Protein AF-A0A927T2P7-F1 (afdb_monomer)

Foldseek 3Di:
DVVVVVVVVVVVVVVVVVVVVVVPPDPDPPDDPPPPPAQKEFPAQEEEEEAFDKDAIFMAGPVRHTDALPQKDKDKPCVCQWDADSRIIHGHDADKIKMWIDHPRGIYIHIYGYHYDPPDPVPPPPPVPPVVPDPVVVVVVVVVVVVVVVVVVPDDD

Mean predicted aligned error: 18.07 Å

Radius of gyration: 36.87 Å; Cα contacts (8 Å, |Δi|>4): 203; chains: 1; bounding box: 51×88×109 Å

Nearest PDB structures (foldseek):
  7quz-assembly2_DDD  TM=7.920E-01  e=1.083E-06  Paenibacillus illinoisensis
  8gyr-assembly2_B  TM=8.515E-01  e=7.618E-06  Leptospira interrogans
  8gyr-assembly1_A  TM=8.503E-01  e=2.427E-05  Leptospira interrogans
  8opr-assembly1_A  TM=7.902E-01  e=1.259E-04  Bacillus anthracis
  7z47-assembly1_G  TM=7.702E-01  e=1.815E-04  Escherichia phage vB_EcoP_SU10

Secondary structure (DSSP, 8-state):
-HHHHHHHHHHHHHHHHHHHHHTTS-------------SEEES-SEEEEETT-EEEPPEEETTS-B---TT-EEEES-TTTEEEETTEEEE-SSEEEEEEEEETTEEEEEEEEEEPPS-----TT--TT---S--HHHHHHHHHHHHHHHHHTTS--

Solvent-accessible surface area (backbone atoms only — not comparable to full-atom values): 9402 Å² total; per-residue (Å²): 112,76,69,59,55,53,53,54,51,52,52,52,52,53,50,53,52,51,54,61,57,58,76,73,72,72,96,68,91,83,77,78,89,71,89,61,85,52,67,48,39,57,73,56,66,64,46,80,44,36,33,76,38,71,48,73,67,56,39,18,35,74,86,66,48,78,53,81,57,75,84,47,51,64,47,44,82,31,62,68,25,27,39,57,56,85,53,35,37,34,23,62,30,63,43,73,23,45,39,37,41,35,43,98,90,45,74,35,69,29,43,35,38,20,40,68,52,97,76,73,79,88,56,96,72,77,70,87,83,57,90,82,60,75,56,63,66,60,53,52,53,53,51,49,54,52,50,51,58,56,53,59,73,72,56,82,130

Structure (mmCIF, N/CA/C/O backbone):
data_AF-A0A927T2P7-F1
#
_entry.id   AF-A0A927T2P7-F1
#
loop_
_atom_site.group_PDB
_atom_site.id
_atom_site.type_symbol
_atom_site.label_atom_id
_atom_site.label_alt_id
_atom_site.label_comp_id
_atom_site.label_asym_id
_atom_site.label_entity_id
_atom_site.label_seq_id
_atom_site.pdbx_PDB_ins_code
_atom_site.Cartn_x
_atom_site.Cartn_y
_atom_site.Cartn_z
_atom_site.occupancy
_atom_site.B_iso_or_equiv
_atom_site.auth_seq_id
_atom_site.auth_comp_id
_atom_site.auth_asym_id
_atom_site.auth_atom_id
_atom_site.pdbx_PDB_model_num
ATOM 1 N N . MET A 1 1 ? 19.548 -56.645 -31.580 1.00 52.88 1 MET A N 1
ATOM 2 C CA . MET A 1 1 ? 18.344 -56.026 -30.967 1.00 52.88 1 MET A CA 1
ATOM 3 C C . MET A 1 1 ? 18.393 -55.958 -29.436 1.00 52.88 1 MET A C 1
ATOM 5 O O . MET A 1 1 ? 18.141 -54.883 -28.916 1.00 52.88 1 MET A O 1
ATOM 9 N N . LYS A 1 2 ? 18.802 -57.011 -28.703 1.00 50.09 2 LYS A N 1
ATOM 10 C CA . LYS A 1 2 ? 18.852 -57.010 -27.217 1.00 50.09 2 LYS A CA 1
ATOM 11 C C . LYS A 1 2 ? 19.721 -55.895 -26.581 1.00 50.09 2 LYS A C 1
ATOM 13 O O . LYS A 1 2 ? 19.365 -55.384 -25.527 1.00 50.09 2 LYS A O 1
ATOM 18 N N . SER A 1 3 ? 20.814 -55.461 -27.223 1.00 46.94 3 SER A N 1
ATOM 19 C CA . SER A 1 3 ? 21.706 -54.408 -26.692 1.00 46.94 3 SER A CA 1
ATOM 20 C C . SER A 1 3 ? 21.176 -52.976 -26.851 1.00 46.94 3 SER A C 1
ATOM 22 O O . SER A 1 3 ? 21.503 -52.118 -26.036 1.00 46.94 3 SER A O 1
ATOM 24 N N . ILE A 1 4 ? 20.350 -52.712 -27.870 1.00 55.44 4 ILE A N 1
ATOM 25 C CA . ILE A 1 4 ? 19.730 -51.398 -28.106 1.00 55.44 4 ILE A CA 1
ATOM 26 C C . ILE A 1 4 ? 18.626 -51.147 -27.069 1.00 55.44 4 ILE A C 1
ATOM 28 O O . ILE A 1 4 ? 18.573 -50.074 -26.474 1.00 55.44 4 ILE A O 1
ATOM 32 N N . SER A 1 5 ? 17.815 -52.165 -26.765 1.00 60.59 5 SER A N 1
ATOM 33 C CA . SER A 1 5 ? 16.716 -52.052 -25.802 1.00 60.59 5 SER A CA 1
ATOM 34 C C . SER A 1 5 ? 17.215 -51.853 -24.365 1.00 60.59 5 SER A C 1
ATOM 36 O O . SER A 1 5 ? 16.634 -51.071 -23.624 1.00 60.59 5 SER A O 1
ATOM 38 N N . ILE A 1 6 ? 18.339 -52.474 -23.984 1.00 60.03 6 ILE A N 1
ATOM 39 C CA . ILE A 1 6 ? 18.964 -52.284 -22.659 1.00 60.03 6 ILE A CA 1
ATOM 40 C C . ILE A 1 6 ? 19.559 -50.874 -22.506 1.00 60.03 6 ILE A C 1
ATOM 42 O O . ILE A 1 6 ? 19.503 -50.302 -21.419 1.00 60.03 6 ILE A O 1
ATOM 46 N N . LYS A 1 7 ? 20.108 -50.290 -23.583 1.00 62.00 7 LYS A N 1
ATOM 47 C CA . LYS A 1 7 ? 20.633 -48.912 -23.575 1.00 62.00 7 LYS A CA 1
ATOM 48 C C . LYS A 1 7 ? 19.512 -47.879 -23.439 1.00 62.00 7 LYS A C 1
ATOM 50 O O . LYS A 1 7 ? 19.638 -46.963 -22.633 1.00 62.00 7 LYS A O 1
ATOM 55 N N . ILE A 1 8 ? 18.406 -48.067 -24.160 1.00 58.34 8 ILE A N 1
ATOM 56 C CA . ILE A 1 8 ? 17.228 -47.191 -24.079 1.00 58.34 8 ILE A CA 1
ATOM 57 C C . ILE A 1 8 ? 16.553 -47.316 -22.704 1.00 58.34 8 ILE A C 1
ATOM 59 O O . ILE A 1 8 ? 16.205 -46.304 -22.103 1.00 58.34 8 ILE A O 1
ATOM 63 N N . LEU A 1 9 ? 16.467 -48.530 -22.144 1.00 54.44 9 LEU A N 1
ATOM 64 C CA . LEU A 1 9 ? 15.902 -48.761 -20.811 1.00 54.44 9 LEU A CA 1
ATOM 65 C C . LEU A 1 9 ? 16.764 -48.151 -19.688 1.00 54.44 9 LEU A C 1
ATOM 67 O O . LEU A 1 9 ? 16.219 -47.576 -18.751 1.00 54.44 9 LEU A O 1
ATOM 71 N N . LYS A 1 10 ? 18.102 -48.196 -19.800 1.00 63.72 10 LYS A N 1
ATOM 72 C CA . LYS A 1 10 ? 19.017 -47.507 -18.866 1.00 63.72 10 LYS A CA 1
ATOM 73 C C . LYS A 1 10 ? 18.904 -45.982 -18.947 1.00 63.72 10 LYS A C 1
ATOM 75 O O . LYS A 1 10 ? 18.977 -45.328 -17.915 1.00 63.72 10 LYS A O 1
ATOM 80 N N . ILE A 1 11 ? 18.701 -45.424 -20.140 1.00 62.59 11 ILE A N 1
ATOM 81 C CA . ILE A 1 11 ? 18.508 -43.978 -20.335 1.00 62.59 11 ILE A CA 1
ATOM 82 C C . ILE A 1 11 ? 17.153 -43.517 -19.781 1.00 62.59 11 ILE A C 1
ATOM 84 O O . ILE A 1 11 ? 17.100 -42.498 -19.097 1.00 62.59 11 ILE A O 1
ATOM 88 N N . MET A 1 12 ? 16.077 -44.288 -19.983 1.00 67.75 12 MET A N 1
ATOM 89 C CA . MET A 1 12 ? 14.778 -43.984 -19.370 1.00 67.75 12 MET A CA 1
ATOM 90 C C . MET A 1 12 ? 14.810 -44.113 -17.842 1.00 67.75 12 MET A C 1
ATOM 92 O O . MET A 1 12 ? 14.226 -43.281 -17.157 1.00 67.75 12 MET A O 1
ATOM 96 N N . LEU A 1 13 ? 15.544 -45.088 -17.294 1.00 61.62 13 LEU A N 1
ATOM 97 C CA . LEU A 1 13 ? 15.707 -45.238 -15.844 1.00 61.62 13 LEU A CA 1
ATOM 98 C C . LEU A 1 13 ? 16.509 -44.076 -15.225 1.00 61.62 13 LEU A C 1
ATOM 100 O O . LEU A 1 13 ? 16.149 -43.594 -14.154 1.00 61.62 13 LEU A O 1
ATOM 104 N N . LEU A 1 14 ? 17.548 -43.580 -15.911 1.00 62.97 14 LEU A N 1
ATOM 105 C CA . LEU A 1 14 ? 18.334 -42.420 -15.465 1.00 62.97 14 LEU A CA 1
ATOM 106 C C . LEU A 1 14 ? 17.546 -41.099 -15.545 1.00 62.97 14 LEU A C 1
ATOM 108 O O . LEU A 1 14 ? 17.701 -40.253 -14.667 1.00 62.97 14 LEU A O 1
ATOM 112 N N . LEU A 1 15 ? 16.661 -40.939 -16.536 1.00 66.94 15 LEU A N 1
ATOM 113 C CA . LEU A 1 15 ? 15.772 -39.774 -16.639 1.00 66.94 15 LEU A CA 1
ATOM 114 C C . LEU A 1 15 ? 14.685 -39.768 -15.552 1.00 66.94 15 LEU A C 1
ATOM 116 O O . LEU A 1 15 ? 14.431 -38.725 -14.957 1.00 66.94 15 LEU A O 1
ATOM 120 N N . VAL A 1 16 ? 14.087 -40.924 -15.236 1.00 62.25 16 VAL A N 1
ATOM 121 C CA . VAL A 1 16 ? 13.054 -41.037 -14.187 1.00 62.25 16 VAL A CA 1
ATOM 122 C C . VAL A 1 16 ? 13.640 -40.798 -12.788 1.00 62.25 16 VAL A C 1
ATOM 124 O O . VAL A 1 16 ? 13.040 -40.082 -11.991 1.00 62.25 16 VAL A O 1
ATOM 127 N N . ILE A 1 17 ? 14.845 -41.307 -12.503 1.00 61.69 17 ILE A N 1
ATOM 128 C CA . ILE A 1 17 ? 15.549 -41.054 -11.230 1.00 61.69 17 ILE A CA 1
ATOM 129 C C . ILE A 1 17 ? 15.948 -39.573 -11.093 1.00 61.69 17 ILE A C 1
ATOM 131 O O . ILE A 1 17 ? 15.838 -39.015 -10.003 1.00 61.69 17 ILE A O 1
ATOM 135 N N . GLY A 1 18 ? 16.343 -38.913 -12.189 1.00 61.03 18 GLY A N 1
ATOM 136 C CA . GLY A 1 18 ? 16.646 -37.477 -12.197 1.00 61.03 18 GLY A CA 1
ATOM 137 C C . GLY A 1 18 ? 15.428 -36.593 -11.899 1.00 61.03 18 GLY A C 1
ATOM 138 O O . GLY A 1 18 ? 15.537 -35.642 -11.130 1.00 61.03 18 GLY A O 1
ATOM 139 N N . ILE A 1 19 ? 14.253 -36.942 -12.432 1.00 61.47 19 ILE A N 1
ATOM 140 C CA . ILE A 1 19 ? 12.995 -36.222 -12.165 1.00 61.47 19 ILE A CA 1
ATOM 141 C C . ILE A 1 19 ? 12.535 -36.445 -10.713 1.00 61.47 19 ILE A C 1
ATOM 143 O O . ILE A 1 19 ? 12.137 -35.493 -10.045 1.00 61.47 19 ILE A O 1
ATOM 147 N N . CYS A 1 20 ? 12.668 -37.666 -10.177 1.00 50.41 20 CYS A N 1
ATOM 148 C CA . CYS A 1 20 ? 12.329 -37.967 -8.779 1.00 50.41 20 CYS A CA 1
ATOM 149 C C . CYS A 1 20 ? 13.251 -37.278 -7.756 1.00 50.41 20 CYS A C 1
ATOM 151 O O . CYS A 1 20 ? 12.802 -36.978 -6.651 1.00 50.41 20 CYS A O 1
ATOM 153 N N . LEU A 1 21 ? 14.512 -36.998 -8.107 1.00 55.06 21 LEU A N 1
ATOM 154 C CA . LEU A 1 21 ? 15.433 -36.240 -7.251 1.00 55.06 21 LEU A CA 1
ATOM 155 C C . LEU A 1 21 ? 15.234 -34.719 -7.355 1.00 55.06 21 LEU A C 1
ATOM 157 O O . LEU A 1 21 ? 15.504 -34.012 -6.388 1.00 55.06 21 LEU A O 1
ATOM 161 N N . PHE A 1 22 ? 14.700 -34.213 -8.471 1.00 55.09 22 PHE A N 1
ATOM 162 C CA . PHE A 1 22 ? 14.355 -32.794 -8.616 1.00 55.09 22 PHE A CA 1
ATOM 163 C C . PHE A 1 22 ? 13.130 -32.402 -7.770 1.00 55.09 22 PHE A C 1
ATOM 165 O O . PHE A 1 22 ? 13.077 -31.303 -7.227 1.00 55.09 22 PHE A O 1
ATOM 172 N N . SER A 1 23 ? 12.174 -33.316 -7.565 1.00 58.03 23 SER A N 1
ATOM 173 C CA . SER A 1 23 ? 10.967 -33.051 -6.762 1.00 58.03 23 SER A CA 1
ATOM 174 C C . SER A 1 23 ? 11.187 -33.003 -5.241 1.00 58.03 23 SER A C 1
ATOM 176 O O . SER A 1 23 ? 10.264 -32.632 -4.520 1.00 58.03 23 SER 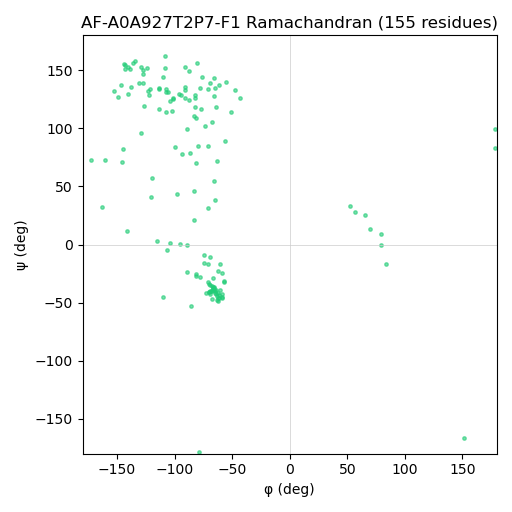A O 1
ATOM 178 N N . ILE A 1 24 ? 12.367 -33.377 -4.727 1.00 58.53 24 ILE A N 1
ATOM 179 C CA . ILE A 1 24 ? 12.628 -33.463 -3.271 1.00 58.53 24 ILE A CA 1
ATOM 180 C C . ILE A 1 24 ? 13.528 -32.318 -2.758 1.00 58.53 24 ILE A C 1
ATOM 182 O O . ILE A 1 24 ? 13.684 -32.150 -1.551 1.00 58.53 24 ILE A O 1
ATOM 186 N N . ALA A 1 25 ? 14.043 -31.448 -3.631 1.00 55.12 25 ALA A N 1
ATOM 187 C CA . ALA A 1 25 ? 14.921 -30.340 -3.247 1.00 55.12 25 ALA A CA 1
ATOM 188 C C . ALA A 1 25 ? 14.351 -28.958 -3.619 1.00 55.12 25 ALA A C 1
ATOM 190 O O . ALA A 1 25 ? 14.986 -28.213 -4.352 1.00 55.12 25 ALA A O 1
ATOM 191 N N . ASN A 1 26 ? 13.151 -28.621 -3.129 1.00 53.38 26 ASN A N 1
ATOM 192 C CA . ASN A 1 26 ? 12.861 -27.305 -2.533 1.00 53.38 26 ASN A CA 1
ATOM 193 C C . ASN A 1 26 ? 11.397 -27.201 -2.093 1.00 53.38 26 ASN A C 1
ATOM 195 O O . ASN A 1 26 ? 10.491 -26.899 -2.861 1.00 53.38 26 ASN A O 1
ATOM 199 N N . LYS A 1 27 ? 11.181 -27.398 -0.793 1.00 55.81 27 LYS A N 1
ATOM 200 C CA . LYS A 1 27 ? 9.990 -26.953 -0.072 1.00 55.81 27 LYS A CA 1
ATOM 201 C C . LYS A 1 27 ? 10.306 -25.587 0.543 1.00 55.81 27 LYS A C 1
ATOM 203 O O . LYS A 1 27 ? 10.638 -25.526 1.720 1.00 55.81 27 LYS A O 1
ATOM 208 N N . ALA A 1 28 ? 10.269 -24.536 -0.275 1.00 51.50 28 ALA A N 1
ATOM 209 C CA . ALA A 1 28 ? 10.177 -23.123 0.114 1.00 51.50 28 ALA A CA 1
ATOM 210 C C . ALA A 1 28 ? 10.209 -22.261 -1.159 1.00 51.50 28 ALA A C 1
ATOM 212 O O . ALA A 1 28 ? 11.251 -21.736 -1.534 1.00 51.50 28 ALA A O 1
ATOM 213 N N . GLU A 1 29 ? 9.074 -22.086 -1.829 1.00 51.66 29 GLU A N 1
ATOM 214 C CA . GLU A 1 29 ? 8.928 -20.993 -2.797 1.00 51.66 29 GLU A CA 1
ATOM 215 C C . GLU A 1 29 ? 8.589 -19.708 -2.035 1.00 51.66 29 GLU A C 1
ATOM 217 O O . GLU A 1 29 ? 7.480 -19.189 -2.066 1.00 51.66 29 GLU A O 1
ATOM 222 N N . ALA A 1 30 ? 9.577 -19.205 -1.300 1.00 49.69 30 ALA A N 1
ATOM 223 C CA . ALA A 1 30 ? 9.732 -17.774 -1.121 1.00 49.69 30 ALA A CA 1
ATOM 224 C C . ALA A 1 30 ? 10.822 -17.367 -2.113 1.00 49.69 30 ALA A C 1
ATOM 226 O O . ALA A 1 30 ? 12.009 -17.352 -1.801 1.00 49.69 30 ALA A O 1
ATOM 227 N N . THR A 1 31 ? 10.424 -17.144 -3.361 1.00 35.75 31 THR A N 1
ATOM 228 C CA . THR A 1 31 ? 11.321 -16.654 -4.405 1.00 35.75 31 THR A CA 1
ATOM 229 C C . THR A 1 31 ? 10.673 -15.462 -5.065 1.00 35.75 31 THR A C 1
ATOM 231 O O . THR A 1 31 ? 9.860 -15.604 -5.972 1.00 35.75 31 THR A O 1
ATOM 234 N N . THR A 1 32 ? 11.059 -14.278 -4.603 1.00 29.92 32 THR A N 1
ATOM 235 C CA . THR A 1 32 ? 11.414 -13.176 -5.502 1.00 29.92 32 THR A CA 1
ATOM 236 C C . THR A 1 32 ? 12.252 -12.156 -4.729 1.00 29.92 32 THR A C 1
ATOM 238 O O . THR A 1 32 ? 11.812 -11.061 -4.405 1.00 29.92 32 THR A O 1
ATOM 241 N N . GLU A 1 33 ? 13.506 -12.505 -4.442 1.00 51.22 33 GLU A N 1
ATOM 242 C CA . GLU A 1 33 ? 14.564 -11.498 -4.541 1.00 51.22 33 GLU A CA 1
ATOM 243 C C . GLU A 1 33 ? 14.909 -11.399 -6.027 1.00 51.22 33 GLU A C 1
ATOM 245 O O . GLU A 1 33 ? 15.782 -12.097 -6.535 1.00 51.22 33 GLU A O 1
ATOM 250 N N . GLN A 1 34 ? 14.141 -10.592 -6.760 1.00 30.59 34 GLN A N 1
ATOM 251 C CA . GLN A 1 34 ? 14.578 -10.144 -8.071 1.00 30.59 34 GLN A CA 1
ATOM 252 C C . GLN A 1 34 ? 15.358 -8.858 -7.846 1.00 30.59 34 GLN A C 1
ATOM 254 O O . GLN A 1 34 ? 14.781 -7.782 -7.682 1.00 30.59 34 GLN A O 1
ATOM 259 N N . GLU A 1 35 ? 16.683 -8.995 -7.845 1.00 55.09 35 GLU A N 1
ATOM 260 C CA . GLU A 1 35 ? 17.629 -7.916 -8.109 1.00 55.09 35 GLU A CA 1
ATOM 261 C C . GLU A 1 35 ? 17.395 -7.438 -9.551 1.00 55.09 35 GLU A C 1
ATOM 263 O O . GLU A 1 35 ? 18.117 -7.737 -10.498 1.00 55.09 35 GLU A O 1
ATOM 268 N N . SER A 1 36 ? 16.266 -6.759 -9.739 1.00 47.09 36 SER A N 1
ATOM 269 C CA . SER A 1 36 ? 15.956 -6.022 -10.941 1.00 47.09 36 SER A CA 1
ATOM 270 C C . SER A 1 36 ? 16.770 -4.748 -10.845 1.00 47.09 36 SER A C 1
ATOM 272 O O . SER A 1 36 ? 16.571 -3.957 -9.921 1.00 47.09 36 SER A O 1
ATOM 274 N N . SER A 1 37 ? 17.708 -4.549 -11.770 1.00 43.69 37 SER A N 1
ATOM 275 C CA . SER A 1 37 ? 18.270 -3.226 -12.033 1.00 43.69 37 SER A CA 1
ATOM 276 C C . SER A 1 37 ? 17.100 -2.312 -12.380 1.00 43.69 37 SER A C 1
ATOM 278 O O . SER A 1 37 ? 16.676 -2.240 -13.533 1.00 43.69 37 SER A O 1
ATOM 280 N N . ALA A 1 38 ? 16.512 -1.695 -11.360 1.00 53.69 38 ALA A N 1
ATOM 281 C CA . ALA A 1 38 ? 15.249 -1.008 -11.473 1.00 53.69 38 ALA A CA 1
ATOM 282 C C . ALA A 1 38 ? 15.465 0.212 -12.369 1.00 53.69 38 ALA A C 1
ATOM 284 O O . ALA A 1 38 ? 16.088 1.198 -11.975 1.00 53.69 38 ALA A O 1
ATOM 285 N N . VAL A 1 39 ? 14.981 0.133 -13.610 1.00 65.88 39 VAL A N 1
ATOM 286 C CA . VAL A 1 39 ? 14.994 1.273 -14.537 1.00 65.88 39 VAL A CA 1
ATOM 287 C C . VAL A 1 39 ? 14.145 2.417 -13.966 1.00 65.88 39 VAL A C 1
ATOM 289 O O . VAL A 1 39 ? 14.395 3.584 -14.272 1.00 65.88 39 VAL A O 1
ATOM 292 N N . PHE A 1 40 ? 13.207 2.097 -13.066 1.00 82.81 40 PHE A N 1
ATOM 293 C CA . PHE A 1 40 ? 12.459 3.052 -12.264 1.00 82.81 40 PHE A CA 1
ATOM 294 C C . PHE A 1 40 ? 12.176 2.534 -10.842 1.00 82.81 40 PHE A C 1
ATOM 296 O O . PHE A 1 40 ? 12.102 1.332 -10.612 1.00 82.81 40 PHE A O 1
ATOM 303 N N . SER A 1 41 ? 11.972 3.442 -9.887 1.00 85.38 41 SER A N 1
ATOM 304 C CA . SER A 1 41 ? 11.644 3.147 -8.488 1.00 85.38 41 SER A CA 1
ATOM 305 C C . SER A 1 41 ? 10.609 4.133 -7.951 1.00 85.38 41 SER A C 1
ATOM 307 O O . SER A 1 41 ? 10.561 5.291 -8.369 1.00 85.38 41 SER A O 1
ATOM 309 N N . ILE A 1 42 ? 9.812 3.718 -6.966 1.00 86.81 42 ILE A N 1
ATOM 310 C CA . ILE A 1 42 ? 9.098 4.678 -6.115 1.00 86.81 42 ILE A CA 1
ATOM 311 C C . ILE A 1 42 ? 10.143 5.363 -5.226 1.00 86.81 42 ILE A C 1
ATOM 313 O O . ILE A 1 42 ? 11.049 4.709 -4.703 1.00 86.81 42 ILE A O 1
ATOM 317 N N . LYS A 1 43 ? 10.070 6.693 -5.108 1.00 87.38 43 LYS A N 1
ATOM 318 C CA . LYS A 1 43 ? 11.039 7.480 -4.332 1.00 87.38 43 LYS A CA 1
ATOM 319 C C . LYS A 1 43 ? 10.981 7.118 -2.848 1.00 87.38 43 LYS A C 1
ATOM 321 O O . LYS A 1 43 ? 12.009 7.066 -2.176 1.00 87.38 43 LYS A O 1
ATOM 326 N N . GLU A 1 44 ? 9.777 6.902 -2.339 1.00 85.25 44 GLU A N 1
ATOM 327 C CA . GLU A 1 44 ? 9.519 6.511 -0.962 1.00 85.25 44 GLU A CA 1
ATOM 328 C C . GLU A 1 44 ? 9.474 4.977 -0.814 1.00 85.25 44 GLU A C 1
ATOM 330 O O . GLU A 1 44 ? 8.834 4.288 -1.602 1.00 85.25 44 GLU A O 1
ATOM 335 N N . LYS A 1 45 ? 10.124 4.427 0.223 1.00 84.00 45 LYS A N 1
ATOM 336 C CA . LYS A 1 45 ? 10.043 2.987 0.564 1.00 84.00 45 LYS A CA 1
ATOM 337 C C . LYS A 1 45 ? 8.892 2.661 1.518 1.00 84.00 45 LYS A C 1
ATOM 339 O O . LYS A 1 45 ? 8.407 1.530 1.556 1.00 84.00 45 LYS A O 1
ATOM 344 N N . SER A 1 46 ? 8.448 3.659 2.274 1.00 88.12 46 SER A N 1
ATOM 345 C CA . SER A 1 46 ? 7.306 3.571 3.174 1.00 88.12 46 SER A CA 1
ATOM 346 C C . SER A 1 46 ? 6.514 4.874 3.173 1.00 88.12 46 SER A C 1
ATOM 348 O O . SER A 1 46 ? 7.054 5.957 2.941 1.00 88.12 46 SER A O 1
ATOM 350 N N . LEU A 1 47 ? 5.216 4.758 3.428 1.00 89.25 47 LEU A N 1
ATOM 351 C CA . LEU A 1 47 ? 4.283 5.870 3.490 1.00 89.25 47 LEU A CA 1
ATOM 352 C C . LEU A 1 47 ? 3.301 5.643 4.646 1.00 89.25 47 LEU A C 1
ATOM 354 O O . LEU A 1 47 ? 2.689 4.582 4.713 1.00 89.25 47 LEU A O 1
ATOM 358 N N . SER A 1 48 ? 3.116 6.640 5.516 1.00 92.62 48 SER A N 1
ATOM 359 C CA . SER A 1 48 ? 2.015 6.661 6.493 1.00 92.62 48 SER A CA 1
ATOM 360 C C . SER A 1 48 ? 0.956 7.658 6.042 1.00 92.62 48 SER A C 1
ATOM 362 O O . SER A 1 48 ? 1.285 8.794 5.690 1.00 92.62 48 SER A O 1
ATOM 364 N N . ILE A 1 49 ? -0.304 7.240 6.043 1.00 92.56 49 ILE A N 1
ATOM 365 C CA . ILE A 1 49 ? -1.471 8.086 5.777 1.00 92.56 49 ILE A CA 1
ATOM 366 C C . ILE A 1 49 ? -2.552 7.800 6.810 1.00 92.56 49 ILE A C 1
ATOM 368 O O . ILE A 1 49 ? -2.593 6.731 7.400 1.00 92.56 49 ILE A O 1
ATOM 372 N N . THR A 1 50 ? -3.461 8.738 7.014 1.00 91.12 50 THR A N 1
ATOM 373 C CA . THR A 1 50 ? -4.625 8.532 7.879 1.00 91.12 50 THR A CA 1
ATOM 374 C C . THR A 1 50 ? -5.804 7.996 7.063 1.00 91.12 50 THR A C 1
ATOM 376 O O . THR A 1 50 ? -5.901 8.275 5.865 1.00 91.12 50 THR A O 1
ATOM 379 N N . VAL A 1 51 ? -6.719 7.244 7.681 1.00 91.12 51 VAL A N 1
ATOM 380 C CA . VAL A 1 51 ? -7.994 6.852 7.051 1.00 91.12 51 VAL A CA 1
ATOM 381 C C . VAL A 1 51 ? -8.672 8.070 6.407 1.00 91.12 51 VAL A C 1
ATOM 383 O O . VAL A 1 51 ? -8.742 9.147 6.997 1.00 91.12 51 VAL A O 1
ATOM 386 N N . GLY A 1 52 ? -9.131 7.909 5.163 1.00 88.06 52 GLY A N 1
ATOM 387 C CA . GLY A 1 52 ? -9.763 8.965 4.368 1.00 88.06 52 GLY A CA 1
ATOM 388 C C . GLY A 1 52 ? -8.783 9.893 3.641 1.00 88.06 52 GLY A C 1
ATOM 389 O O . GLY A 1 52 ? -9.175 10.555 2.680 1.00 88.06 52 GLY A O 1
ATOM 390 N N . GLN A 1 53 ? -7.503 9.916 4.024 1.00 90.25 53 GLN A N 1
ATOM 391 C CA . GLN A 1 53 ? -6.487 10.711 3.337 1.00 90.25 53 GLN A CA 1
ATOM 392 C C . GLN A 1 53 ? -5.987 10.019 2.068 1.00 90.25 53 GLN A C 1
ATOM 394 O O . GLN A 1 53 ? -6.044 8.794 1.911 1.00 90.25 53 GLN A O 1
ATOM 399 N N . SER A 1 54 ? -5.476 10.833 1.144 1.00 92.56 54 SER A N 1
ATOM 400 C CA . SER A 1 54 ? -4.850 10.365 -0.090 1.00 92.56 54 SER A CA 1
ATOM 401 C C . SER A 1 54 ? -3.463 10.969 -0.264 1.00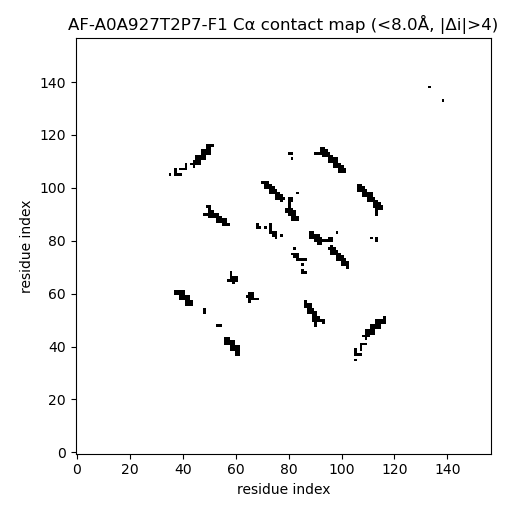 92.56 54 SER A C 1
ATOM 403 O O . SER A 1 54 ? -3.212 12.115 0.111 1.00 92.56 54 SER A O 1
ATOM 405 N N . ARG A 1 55 ? -2.554 10.209 -0.872 1.00 92.50 55 ARG A N 1
ATOM 406 C CA . ARG A 1 55 ? -1.194 10.644 -1.175 1.00 92.50 55 ARG A CA 1
ATOM 407 C C . ARG A 1 55 ? -0.776 10.187 -2.560 1.00 92.50 55 ARG A C 1
ATOM 409 O O . ARG A 1 55 ? -0.954 9.034 -2.937 1.00 92.50 55 ARG A O 1
ATOM 416 N N . THR A 1 56 ? -0.158 11.095 -3.299 1.00 94.00 56 THR A N 1
ATOM 417 C CA . THR A 1 56 ? 0.408 10.801 -4.612 1.00 94.00 56 THR A CA 1
ATOM 418 C C . THR A 1 56 ? 1.837 10.289 -4.468 1.00 94.00 56 THR A C 1
ATOM 420 O O . THR A 1 56 ? 2.678 10.981 -3.896 1.00 94.00 56 THR A O 1
ATOM 423 N N . LEU A 1 57 ? 2.113 9.108 -5.019 1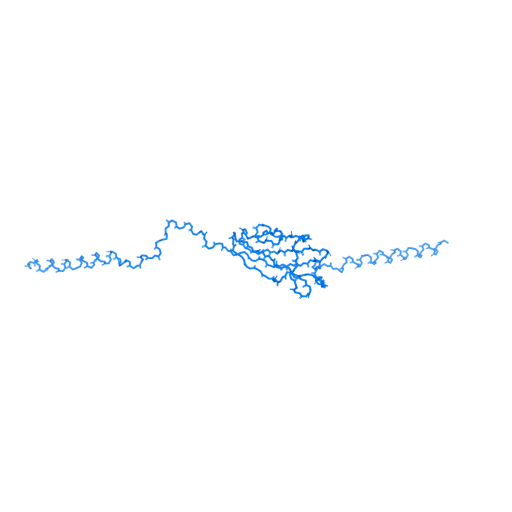.00 91.50 57 LEU A N 1
ATOM 424 C CA . LEU A 1 57 ? 3.452 8.524 -5.064 1.00 91.50 57 LEU A CA 1
ATOM 425 C C . LEU A 1 57 ? 4.308 9.205 -6.132 1.00 91.50 57 LEU A C 1
ATOM 427 O O . LEU A 1 57 ? 3.809 9.581 -7.202 1.00 91.50 57 LEU A O 1
ATOM 431 N N . ARG A 1 58 ? 5.605 9.352 -5.846 1.00 91.69 58 ARG A N 1
ATOM 432 C CA . ARG A 1 58 ? 6.593 9.838 -6.812 1.00 91.69 58 ARG A CA 1
ATOM 433 C C . ARG A 1 58 ? 7.372 8.660 -7.369 1.00 91.69 58 ARG A C 1
ATOM 435 O O . ARG A 1 58 ? 7.959 7.891 -6.617 1.00 91.69 58 ARG A O 1
ATOM 442 N N . VAL A 1 59 ? 7.397 8.557 -8.691 1.00 90.94 59 VAL A N 1
ATOM 443 C CA . VAL A 1 59 ? 8.166 7.541 -9.409 1.00 90.94 59 VAL A CA 1
ATOM 444 C C . VAL A 1 59 ? 9.355 8.226 -10.065 1.00 90.94 59 VAL A C 1
ATOM 446 O O . VAL A 1 59 ? 9.189 9.275 -10.689 1.00 90.94 59 VAL A O 1
ATOM 449 N N . VAL A 1 60 ? 10.544 7.663 -9.889 1.00 90.19 60 VAL A N 1
ATOM 450 C CA . VAL A 1 60 ? 11.807 8.185 -10.412 1.00 90.19 60 VAL A CA 1
ATOM 451 C C . VAL A 1 60 ? 12.519 7.140 -11.263 1.00 90.19 60 VAL A C 1
ATOM 453 O O . VAL A 1 60 ? 12.332 5.950 -11.035 1.00 90.19 60 VAL A O 1
ATOM 456 N N . ASP A 1 61 ? 13.319 7.561 -12.239 1.00 86.69 61 ASP A N 1
ATOM 457 C CA . ASP A 1 61 ? 14.217 6.670 -12.981 1.00 86.69 61 ASP A CA 1
ATOM 458 C C . ASP A 1 61 ? 15.498 6.344 -12.182 1.00 86.69 61 ASP A C 1
ATOM 460 O O . ASP A 1 61 ? 15.697 6.821 -11.059 1.00 86.69 61 ASP A O 1
ATOM 464 N N . SER A 1 62 ? 16.402 5.560 -12.772 1.00 82.31 62 SER A N 1
ATOM 465 C CA . SER A 1 62 ? 17.712 5.236 -12.184 1.00 82.31 62 SER A CA 1
ATOM 466 C C . SER A 1 62 ? 18.616 6.454 -11.926 1.00 82.31 62 SER A C 1
AT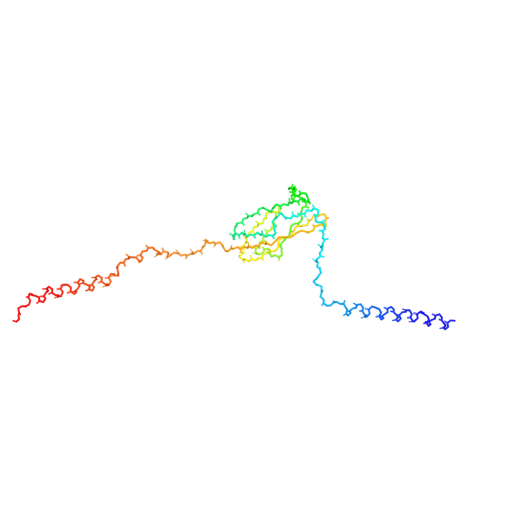OM 468 O O . SER A 1 62 ? 19.565 6.360 -11.149 1.00 82.31 62 SER A O 1
ATOM 470 N N . LYS A 1 63 ? 18.322 7.610 -12.536 1.00 82.50 63 LYS A N 1
ATOM 471 C CA . LYS A 1 63 ? 19.018 8.889 -12.323 1.00 82.50 63 LYS A CA 1
ATOM 472 C C . LYS A 1 63 ? 18.309 9.775 -11.291 1.00 82.50 63 LYS A C 1
ATOM 474 O O . LYS A 1 63 ? 18.772 10.881 -11.020 1.00 82.50 63 LYS A O 1
ATOM 479 N N . GLY A 1 64 ? 17.199 9.315 -10.711 1.00 84.94 64 GLY A N 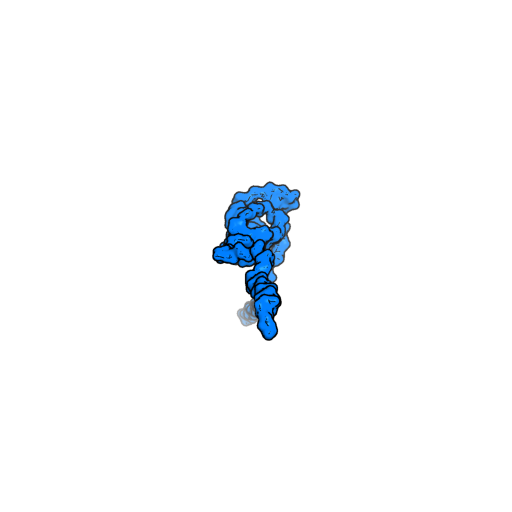1
ATOM 480 C CA . GLY A 1 64 ? 16.397 10.066 -9.747 1.00 84.94 64 GLY A CA 1
ATOM 481 C C . GLY A 1 64 ? 15.466 11.112 -10.372 1.00 84.94 64 GLY A C 1
ATOM 482 O O . GLY A 1 64 ? 14.866 11.904 -9.638 1.00 84.94 64 GLY A O 1
ATOM 483 N N . ILE A 1 65 ? 15.316 11.138 -11.700 1.00 86.00 65 ILE A N 1
ATOM 484 C CA . ILE A 1 65 ? 14.408 12.057 -12.395 1.00 86.00 65 ILE A CA 1
ATOM 485 C C . ILE A 1 65 ? 12.981 11.536 -12.274 1.00 86.00 65 ILE A C 1
ATOM 487 O O . ILE A 1 65 ? 12.719 10.359 -12.485 1.00 86.00 65 ILE A O 1
ATOM 491 N N . THR A 1 66 ? 12.036 12.422 -11.945 1.00 88.88 66 THR A N 1
ATOM 492 C CA . THR A 1 66 ? 10.616 12.053 -11.869 1.00 88.88 66 THR A CA 1
ATOM 493 C C . THR A 1 66 ? 10.085 11.679 -13.249 1.00 88.88 66 THR A C 1
ATOM 495 O O . THR A 1 66 ? 10.194 12.466 -14.186 1.00 88.88 66 THR A O 1
ATOM 498 N N . ILE A 1 67 ? 9.459 10.509 -13.351 1.00 89.75 67 ILE A N 1
ATOM 499 C CA . ILE A 1 67 ? 8.860 10.010 -14.591 1.00 89.75 67 ILE A CA 1
ATOM 500 C C . ILE A 1 67 ? 7.330 10.031 -14.532 1.00 89.75 67 ILE A C 1
ATOM 502 O O . ILE A 1 67 ? 6.719 10.116 -13.463 1.00 89.75 67 ILE A O 1
ATOM 506 N N . SER A 1 68 ? 6.697 9.956 -15.705 1.00 88.31 68 SER A N 1
ATOM 507 C CA . SER A 1 68 ? 5.239 9.861 -15.808 1.00 88.31 68 SER A CA 1
ATOM 508 C C . SER A 1 68 ? 4.722 8.549 -15.218 1.00 88.31 68 SER A C 1
ATOM 510 O O . SER A 1 68 ? 5.327 7.491 -15.391 1.00 88.31 68 SER A O 1
ATOM 512 N N . LYS A 1 69 ? 3.556 8.630 -14.572 1.00 89.94 69 LYS A N 1
ATOM 513 C CA . LYS A 1 69 ? 2.830 7.483 -14.010 1.00 89.94 69 LYS A CA 1
ATOM 514 C C . LYS A 1 69 ? 1.853 6.836 -14.997 1.00 89.94 69 LYS A C 1
ATOM 516 O O . LYS A 1 69 ? 1.163 5.888 -14.635 1.00 89.94 69 LYS A O 1
ATOM 521 N N . MET A 1 70 ? 1.763 7.370 -16.216 1.00 87.75 70 MET A N 1
ATOM 522 C CA . MET A 1 70 ? 0.962 6.780 -17.287 1.00 87.75 70 MET A CA 1
ATOM 523 C C . MET A 1 70 ? 1.589 5.467 -17.759 1.00 87.75 70 MET A C 1
ATOM 525 O O . MET A 1 70 ? 2.811 5.382 -17.895 1.00 87.75 70 MET A O 1
ATOM 529 N N . GLY A 1 71 ? 0.743 4.468 -18.013 1.00 85.31 71 GLY A N 1
ATOM 530 C CA . GLY A 1 71 ? 1.181 3.128 -18.413 1.00 85.31 71 GLY A CA 1
ATOM 531 C C . GLY A 1 71 ? 1.887 2.343 -17.304 1.00 85.31 71 GLY A C 1
ATOM 532 O O . GLY A 1 71 ? 2.549 1.363 -17.610 1.00 85.31 71 GLY A O 1
ATOM 533 N N . ILE A 1 72 ? 1.797 2.795 -16.047 1.00 90.75 72 ILE A N 1
ATOM 534 C CA . ILE A 1 72 ? 2.177 1.989 -14.884 1.00 90.75 72 ILE A CA 1
ATOM 535 C C . ILE A 1 72 ? 0.931 1.2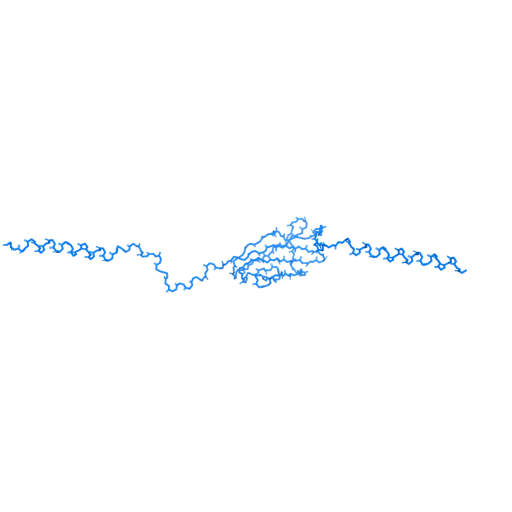48 -14.412 1.00 90.75 72 ILE A C 1
ATOM 537 O O . ILE A 1 72 ? -0.084 1.888 -14.112 1.00 90.75 72 ILE A O 1
ATOM 541 N N . ASP A 1 73 ? 1.043 -0.065 -14.290 1.00 91.38 73 ASP A N 1
ATOM 542 C CA . ASP A 1 73 ? 0.036 -0.917 -13.684 1.00 91.38 73 ASP A CA 1
ATOM 543 C C . ASP A 1 73 ? 0.206 -0.886 -12.165 1.00 91.38 73 ASP A C 1
ATOM 545 O O . ASP A 1 73 ? 1.259 -1.215 -11.617 1.00 91.38 73 ASP A O 1
ATOM 549 N N . TRP A 1 74 ? -0.828 -0.413 -11.470 1.00 92.88 74 TRP A N 1
ATOM 550 C CA . TRP A 1 74 ? -0.819 -0.257 -10.018 1.00 92.88 74 TRP A CA 1
ATOM 551 C C . TRP A 1 74 ? -1.694 -1.318 -9.364 1.00 92.88 74 TRP A C 1
ATOM 553 O O . TRP A 1 74 ? -2.848 -1.498 -9.753 1.00 92.88 74 TRP A O 1
ATOM 563 N N . SER A 1 75 ? -1.188 -1.952 -8.312 1.00 89.69 75 SER A N 1
ATOM 564 C CA . SER A 1 75 ? -1.940 -2.932 -7.531 1.00 89.69 75 SER A CA 1
ATOM 565 C C . SER A 1 75 ? -1.747 -2.728 -6.030 1.00 89.69 75 SER A C 1
ATOM 567 O O . SER A 1 75 ? -0.779 -2.119 -5.574 1.00 89.69 75 SER A O 1
ATOM 569 N N . SER A 1 76 ? -2.722 -3.198 -5.252 1.00 92.38 76 SER A N 1
ATOM 570 C CA . SER A 1 76 ? -2.662 -3.253 -3.791 1.00 92.38 76 SER A CA 1
ATOM 571 C C . SER A 1 76 ? -2.882 -4.691 -3.358 1.00 92.38 76 SER A C 1
ATOM 573 O O . SER A 1 76 ? -3.843 -5.316 -3.806 1.00 92.38 76 SER A O 1
ATOM 575 N N . ASN A 1 77 ? -2.037 -5.204 -2.465 1.00 93.06 77 ASN A N 1
ATOM 576 C CA . ASN A 1 77 ? -2.253 -6.528 -1.880 1.00 93.06 77 ASN A CA 1
ATOM 577 C C . ASN A 1 77 ? -3.436 -6.559 -0.892 1.00 93.06 77 ASN A C 1
ATOM 579 O O . ASN A 1 77 ? -3.912 -7.636 -0.543 1.00 93.06 77 ASN A O 1
ATOM 583 N N . ASN A 1 78 ? -3.891 -5.391 -0.426 1.00 89.56 78 ASN A N 1
ATOM 584 C CA . ASN A 1 78 ? -4.989 -5.248 0.520 1.00 89.56 78 ASN A CA 1
ATOM 585 C C . ASN A 1 78 ? -5.811 -3.981 0.199 1.00 89.56 78 ASN A C 1
ATOM 587 O O . ASN A 1 78 ? -5.607 -2.922 0.810 1.00 89.56 78 ASN A O 1
ATOM 591 N N . PRO A 1 79 ? -6.743 -4.065 -0.771 1.00 91.00 79 PRO A N 1
ATOM 592 C CA . PRO A 1 79 ? -7.570 -2.938 -1.201 1.00 91.00 79 PRO A CA 1
ATOM 593 C C . PRO A 1 79 ? -8.602 -2.479 -0.158 1.00 91.00 79 PRO A C 1
ATOM 595 O O . PRO A 1 79 ? -9.207 -1.418 -0.335 1.00 91.00 79 PRO A O 1
ATOM 598 N N . ASP A 1 80 ? -8.813 -3.235 0.922 1.00 91.19 80 ASP A N 1
ATOM 599 C CA . ASP A 1 80 ? -9.669 -2.825 2.040 1.00 91.19 80 ASP A CA 1
ATOM 600 C C . ASP A 1 80 ? -8.942 -1.890 3.011 1.00 91.19 80 ASP A C 1
ATOM 602 O O . ASP A 1 80 ? -9.570 -1.020 3.618 1.00 91.19 80 ASP A O 1
ATOM 606 N N . VAL A 1 81 ? -7.613 -2.000 3.097 1.00 90.00 81 VAL A N 1
ATOM 607 C CA . VAL A 1 81 ? -6.747 -1.087 3.859 1.00 90.00 81 VAL A CA 1
ATOM 608 C C . VAL A 1 81 ? -6.368 0.129 3.020 1.00 90.00 81 VAL A C 1
ATOM 610 O O . VAL A 1 81 ? -6.611 1.263 3.438 1.00 90.00 81 VAL A O 1
ATOM 613 N N . ALA A 1 82 ? -5.826 -0.074 1.815 1.00 87.31 82 ALA A N 1
ATOM 614 C CA . ALA A 1 82 ? -5.445 1.022 0.928 1.00 87.31 82 ALA A CA 1
ATOM 615 C C . ALA A 1 82 ? -5.642 0.675 -0.552 1.00 87.31 82 ALA A C 1
ATOM 617 O O . ALA A 1 82 ? -5.262 -0.395 -1.019 1.00 87.31 82 ALA A O 1
ATOM 618 N N . THR A 1 83 ? -6.182 1.622 -1.316 1.00 90.19 83 THR A N 1
ATOM 619 C CA . THR A 1 83 ? -6.341 1.511 -2.778 1.00 90.19 83 THR A CA 1
ATOM 620 C C . THR A 1 83 ? -5.379 2.432 -3.498 1.00 90.19 83 THR A C 1
ATOM 622 O O . THR A 1 83 ? -5.065 3.501 -2.981 1.00 90.19 83 THR A O 1
ATOM 625 N N . VAL A 1 84 ? -4.987 2.077 -4.717 1.00 94.81 84 VAL A N 1
ATOM 626 C CA . VAL A 1 84 ? -4.162 2.918 -5.586 1.00 94.81 84 VAL A CA 1
ATOM 627 C C . VAL A 1 84 ? -4.816 3.076 -6.957 1.00 94.81 84 VAL A C 1
ATOM 629 O O . VAL A 1 84 ? -5.373 2.126 -7.496 1.00 94.81 84 VAL A O 1
ATOM 632 N N . SER A 1 85 ? -4.769 4.282 -7.519 1.00 92.06 85 SER A N 1
ATOM 633 C CA . SER A 1 85 ? -5.177 4.549 -8.903 1.00 92.06 85 SER A CA 1
ATOM 634 C C . SER A 1 85 ? -4.352 5.697 -9.479 1.00 92.06 85 SER A C 1
ATOM 636 O O . SER A 1 85 ? -4.216 6.740 -8.840 1.00 92.06 85 SER A O 1
ATOM 638 N N . GLY A 1 86 ? -3.717 5.499 -10.640 1.00 89.19 86 GLY A N 1
ATOM 639 C CA . GLY A 1 86 ? -2.832 6.506 -11.256 1.00 89.19 86 GLY A CA 1
ATOM 640 C C . GLY A 1 86 ? -1.667 6.956 -10.352 1.00 89.19 86 GLY A C 1
ATOM 641 O O . GLY A 1 86 ? -1.206 8.105 -10.413 1.00 89.19 86 GLY A O 1
ATOM 642 N N . GLY A 1 87 ? -1.228 6.074 -9.448 1.00 89.62 87 GLY A N 1
ATOM 643 C CA . GLY A 1 87 ? -0.256 6.362 -8.390 1.00 89.62 87 GLY A CA 1
ATOM 644 C C . GLY A 1 87 ? -0.738 7.357 -7.331 1.00 89.62 87 GLY A C 1
ATOM 645 O O . GLY A 1 87 ? 0.080 8.057 -6.734 1.00 89.62 87 GLY A O 1
ATOM 646 N N . ILE A 1 88 ? -2.051 7.471 -7.126 1.00 93.81 88 ILE A N 1
ATOM 647 C CA . ILE A 1 88 ? -2.666 8.109 -5.959 1.00 93.81 88 ILE A CA 1
ATOM 648 C C . ILE A 1 88 ? -3.139 6.990 -5.035 1.00 93.81 88 ILE A C 1
ATOM 650 O O . ILE A 1 88 ? -4.020 6.215 -5.398 1.00 93.81 88 ILE A O 1
ATOM 654 N N . VAL A 1 89 ? -2.539 6.909 -3.852 1.00 95.00 89 VAL A N 1
ATOM 655 C CA . VAL A 1 89 ? -2.899 5.965 -2.795 1.00 95.00 89 VAL A CA 1
ATOM 656 C C . VAL A 1 89 ? -3.930 6.613 -1.880 1.00 95.00 89 VAL A C 1
ATOM 658 O O . VAL A 1 89 ? -3.731 7.747 -1.453 1.00 95.00 89 VAL A O 1
ATOM 661 N N . ARG A 1 90 ? -5.006 5.900 -1.550 1.00 92.00 90 ARG A N 1
ATOM 662 C CA . ARG A 1 90 ? -6.053 6.328 -0.614 1.00 92.00 90 ARG A CA 1
ATOM 663 C C . ARG A 1 90 ? -6.195 5.321 0.520 1.00 92.00 90 ARG A C 1
ATOM 665 O O . ARG A 1 90 ? -6.361 4.131 0.251 1.00 92.00 90 ARG A O 1
ATOM 672 N N . GLY A 1 91 ? -6.166 5.808 1.759 1.00 92.94 91 GLY A N 1
ATOM 673 C CA . GLY A 1 91 ? -6.368 5.001 2.963 1.00 92.94 91 GLY A CA 1
ATOM 674 C C . GLY A 1 91 ? -7.855 4.797 3.241 1.00 92.94 91 GLY A C 1
ATOM 675 O O . GLY A 1 91 ? -8.615 5.766 3.267 1.00 92.94 91 GLY A O 1
ATOM 676 N N . LYS A 1 92 ? -8.276 3.547 3.435 1.00 89.56 92 LYS A N 1
ATOM 677 C CA . LYS A 1 92 ? -9.676 3.162 3.684 1.00 89.56 92 LYS A CA 1
ATOM 678 C C . LYS A 1 92 ? -9.905 2.679 5.108 1.00 89.56 92 LYS A C 1
ATOM 680 O O . LYS A 1 92 ? -10.883 3.087 5.720 1.00 89.56 92 LYS A O 1
ATOM 685 N N . SER A 1 93 ? -9.023 1.832 5.629 1.00 90.38 93 SER A N 1
ATOM 686 C CA . SER A 1 93 ? -9.128 1.301 6.989 1.00 90.38 93 SER A CA 1
ATOM 687 C C . SER A 1 93 ? -7.746 1.170 7.630 1.00 90.38 93 SER A C 1
ATOM 689 O O . SER A 1 93 ? -6.758 1.080 6.897 1.00 90.38 93 SER A O 1
ATOM 691 N N . PRO A 1 94 ? -7.644 1.204 8.972 1.00 90.75 94 PRO A N 1
ATOM 692 C CA . PRO A 1 94 ? -6.360 1.090 9.648 1.00 90.75 94 PRO A CA 1
ATOM 693 C C . PRO A 1 94 ? -5.681 -0.249 9.356 1.00 90.75 94 PRO A C 1
ATOM 695 O O . PRO A 1 94 ? -6.322 -1.298 9.395 1.00 90.75 94 PRO A O 1
ATOM 698 N N . GLY A 1 95 ? -4.375 -0.226 9.104 1.00 91.31 95 GLY A N 1
ATOM 699 C CA . GLY A 1 95 ? -3.614 -1.431 8.782 1.00 91.31 95 GLY A CA 1
ATOM 700 C C . GLY A 1 95 ? -2.411 -1.156 7.892 1.00 91.31 95 GLY A C 1
ATOM 701 O O . GLY A 1 95 ? -2.010 -0.010 7.701 1.00 91.31 95 GLY A O 1
ATOM 702 N N . THR A 1 96 ? -1.844 -2.220 7.329 1.00 90.94 96 THR A N 1
ATOM 703 C CA . THR A 1 96 ? -0.727 -2.130 6.382 1.00 90.94 96 THR A CA 1
ATOM 704 C C . THR A 1 96 ? -1.116 -2.776 5.057 1.00 90.94 96 THR A C 1
ATOM 706 O O . THR A 1 96 ? -1.647 -3.885 5.037 1.00 90.94 96 THR A O 1
ATOM 709 N N . ALA A 1 97 ? -0.823 -2.089 3.957 1.00 87.31 97 ALA A N 1
ATOM 710 C CA . ALA A 1 97 ? -0.961 -2.584 2.595 1.00 87.31 97 ALA A CA 1
A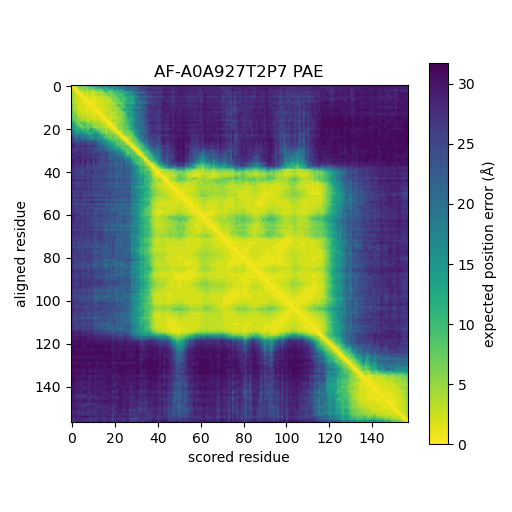TOM 711 C C . ALA A 1 97 ? 0.356 -2.390 1.838 1.00 87.31 97 ALA A C 1
ATOM 713 O O . ALA A 1 97 ? 1.107 -1.453 2.098 1.00 87.31 97 ALA A O 1
ATOM 714 N N . ILE A 1 98 ? 0.633 -3.266 0.883 1.00 91.50 98 ILE A N 1
ATOM 715 C CA . ILE A 1 98 ? 1.743 -3.136 -0.055 1.00 91.50 98 ILE A CA 1
ATOM 716 C C . ILE A 1 98 ? 1.150 -2.689 -1.381 1.00 91.50 98 ILE A C 1
ATOM 718 O O . ILE A 1 98 ? 0.256 -3.343 -1.922 1.00 91.50 98 ILE A O 1
ATOM 722 N N . ILE A 1 99 ? 1.651 -1.564 -1.879 1.00 91.06 99 ILE A N 1
ATOM 723 C CA . ILE A 1 99 ? 1.306 -1.043 -3.195 1.00 91.06 99 ILE A CA 1
ATOM 724 C C . ILE A 1 99 ? 2.437 -1.388 -4.152 1.00 91.06 99 ILE A C 1
ATOM 726 O O . ILE A 1 99 ? 3.585 -1.023 -3.894 1.00 91.06 99 ILE A O 1
ATOM 730 N N . SER A 1 100 ? 2.102 -2.049 -5.254 1.00 88.44 100 SER A N 1
ATOM 731 C CA . SER A 1 100 ? 3.044 -2.417 -6.307 1.00 88.44 100 SER A CA 1
ATOM 732 C C . SER A 1 100 ? 2.775 -1.606 -7.571 1.00 88.44 100 SER A C 1
ATOM 734 O O . SER A 1 100 ? 1.633 -1.267 -7.887 1.00 88.44 100 SER A O 1
ATOM 736 N N . ALA A 1 101 ? 3.855 -1.258 -8.260 1.00 88.69 101 ALA A N 1
ATOM 737 C CA . ALA A 1 101 ? 3.868 -0.541 -9.521 1.00 88.69 101 ALA A CA 1
ATOM 738 C C . ALA A 1 101 ? 4.690 -1.346 -10.523 1.00 88.69 101 ALA A C 1
ATOM 740 O O . ALA A 1 101 ? 5.885 -1.560 -10.307 1.00 88.69 101 ALA A O 1
ATOM 741 N N . GLU A 1 102 ? 4.049 -1.763 -11.604 1.00 89.00 102 GLU A N 1
ATOM 742 C CA . GLU A 1 102 ? 4.664 -2.511 -12.690 1.00 89.00 102 GLU A CA 1
ATOM 743 C C . GLU A 1 102 ? 4.672 -1.667 -13.964 1.00 89.00 102 GLU A C 1
ATOM 745 O O . GLU A 1 102 ? 3.687 -1.015 -14.310 1.00 89.00 102 GLU A O 1
ATOM 750 N N . LYS A 1 103 ? 5.811 -1.640 -14.653 1.00 85.62 103 LYS A N 1
ATOM 751 C CA . LYS A 1 103 ? 5.930 -1.023 -15.972 1.00 85.62 103 LYS A CA 1
ATOM 752 C C . LYS A 1 103 ? 7.043 -1.698 -16.756 1.00 85.62 103 LYS A C 1
ATOM 754 O O . LYS A 1 103 ? 8.142 -1.870 -16.236 1.00 85.62 103 LYS A O 1
ATOM 759 N N . ASP A 1 104 ? 6.766 -2.052 -18.007 1.00 82.31 104 ASP A N 1
ATOM 760 C CA . ASP A 1 104 ? 7.741 -2.660 -18.922 1.00 82.31 104 ASP A CA 1
ATOM 761 C C . ASP A 1 104 ? 8.447 -3.903 -18.319 1.00 82.31 104 ASP A C 1
ATOM 763 O O . ASP A 1 104 ? 9.628 -4.138 -18.561 1.00 82.31 104 ASP A O 1
ATOM 767 N N . GLY A 1 105 ? 7.739 -4.682 -17.483 1.00 80.88 105 GLY A N 1
ATOM 768 C CA . GLY A 1 105 ? 8.269 -5.865 -16.784 1.00 80.88 105 GLY A CA 1
ATOM 769 C C . GLY A 1 105 ? 9.112 -5.574 -15.532 1.00 80.88 105 GLY A C 1
ATOM 770 O O . GLY A 1 105 ? 9.576 -6.502 -14.869 1.00 80.88 105 GLY A O 1
ATOM 771 N N . TYR A 1 106 ? 9.304 -4.304 -15.170 1.00 82.12 106 TYR A N 1
ATOM 772 C CA . TYR A 1 106 ? 9.949 -3.904 -13.920 1.00 82.12 106 TYR A CA 1
ATOM 773 C C . TYR A 1 106 ? 8.890 -3.640 -12.852 1.00 82.12 106 TYR A C 1
ATOM 775 O O . TYR A 1 106 ? 7.967 -2.856 -13.065 1.00 82.12 106 TYR A O 1
ATOM 783 N N . THR A 1 107 ? 9.057 -4.263 -11.684 1.00 86.19 107 THR A N 1
ATOM 784 C CA . THR A 1 107 ? 8.163 -4.090 -10.534 1.00 86.19 107 THR A CA 1
ATOM 785 C C . THR A 1 107 ? 8.888 -3.393 -9.391 1.00 86.19 107 THR A C 1
ATOM 787 O O . THR A 1 107 ? 10.001 -3.763 -9.021 1.00 86.19 107 THR A O 1
ATOM 790 N N . THR A 1 108 ? 8.235 -2.404 -8.790 1.00 87.69 108 THR A N 1
ATOM 791 C CA . THR A 1 108 ? 8.658 -1.755 -7.543 1.00 87.69 108 THR A CA 1
ATOM 792 C C . THR A 1 108 ? 7.484 -1.727 -6.571 1.00 87.69 108 THR A C 1
ATOM 794 O O . THR A 1 108 ? 6.327 -1.763 -6.987 1.00 87.69 108 THR A O 1
ATOM 797 N N . SER A 1 109 ? 7.757 -1.713 -5.269 1.00 88.06 109 SER A N 1
ATOM 798 C CA . SER A 1 109 ? 6.714 -1.753 -4.243 1.00 88.06 109 SER A CA 1
ATOM 799 C C . SER A 1 109 ? 7.018 -0.809 -3.088 1.00 88.06 109 SER A C 1
ATOM 801 O O . SER A 1 109 ? 8.177 -0.548 -2.768 1.00 88.06 109 SER A O 1
ATOM 803 N N . ILE A 1 110 ? 5.960 -0.322 -2.447 1.00 90.19 110 ILE A N 1
ATOM 804 C CA . ILE A 1 110 ? 6.012 0.542 -1.268 1.00 90.19 110 ILE A CA 1
ATOM 805 C C . ILE A 1 110 ? 5.079 0.000 -0.182 1.00 90.19 110 ILE A C 1
ATOM 807 O O . ILE A 1 110 ? 3.955 -0.421 -0.460 1.00 90.19 110 ILE A O 1
ATOM 811 N N . SER A 1 111 ? 5.538 0.039 1.070 1.00 90.19 111 SER A N 1
ATOM 812 C CA . SER A 1 111 ? 4.694 -0.262 2.230 1.00 90.19 111 SER A CA 1
ATOM 813 C C . SER A 1 111 ? 3.877 0.966 2.631 1.00 90.19 111 SER A C 1
ATOM 815 O O . SER A 1 111 ? 4.430 2.043 2.864 1.00 90.19 111 SER A O 1
ATOM 817 N N . VAL A 1 112 ? 2.561 0.813 2.720 1.00 92.12 112 VAL A N 1
ATOM 818 C CA . VAL A 1 112 ? 1.616 1.856 3.116 1.00 92.12 112 VAL A CA 1
ATOM 819 C C . VAL A 1 112 ? 0.986 1.474 4.444 1.00 92.12 112 VAL A C 1
ATOM 821 O O . VAL A 1 112 ? 0.264 0.484 4.539 1.00 92.12 112 VAL A O 1
ATOM 824 N N . ARG A 1 113 ? 1.228 2.291 5.464 1.00 94.31 113 ARG A N 1
ATOM 825 C CA . ARG A 1 113 ? 0.554 2.216 6.754 1.00 94.31 113 ARG A CA 1
ATOM 826 C C . ARG A 1 113 ? -0.608 3.201 6.772 1.00 94.31 113 ARG A C 1
ATOM 828 O O . ARG A 1 113 ? -0.438 4.374 6.445 1.00 94.31 113 ARG A O 1
ATOM 835 N N . VAL A 1 114 ? -1.779 2.720 7.163 1.00 95.06 114 VAL A N 1
ATOM 836 C CA . VAL A 1 114 ? -2.967 3.538 7.371 1.00 95.06 114 VAL A CA 1
ATOM 837 C C . VAL A 1 114 ? -3.227 3.636 8.868 1.00 95.06 114 VAL A C 1
ATOM 839 O O . VAL A 1 114 ? -3.515 2.634 9.521 1.00 95.06 114 VAL A O 1
ATOM 842 N N . ASP A 1 115 ? -3.098 4.838 9.415 1.00 94.06 115 ASP A N 1
ATOM 843 C CA . ASP A 1 115 ? -3.413 5.138 10.807 1.00 94.06 115 ASP A CA 1
ATOM 844 C C . ASP A 1 115 ? -4.902 5.514 10.948 1.00 94.06 115 ASP A C 1
ATOM 846 O O . ASP A 1 115 ? -5.487 6.078 10.014 1.00 94.06 115 ASP A O 1
ATOM 850 N N . PRO A 1 116 ? -5.545 5.225 12.094 1.00 89.25 116 PRO A N 1
ATOM 851 C CA . PRO A 1 116 ? -6.930 5.616 12.346 1.00 89.25 116 PRO A CA 1
ATOM 852 C C . PRO A 1 116 ? -7.135 7.122 12.169 1.00 89.25 116 PRO A C 1
ATOM 854 O O . PRO A 1 116 ? -6.300 7.921 12.594 1.00 89.25 116 PRO A O 1
ATOM 857 N N . SER A 1 117 ? -8.259 7.526 11.573 1.00 84.06 117 SER A N 1
ATOM 858 C CA . SER A 1 117 ? -8.682 8.925 11.611 1.00 84.06 117 SER A CA 1
ATOM 859 C C . SER A 1 117 ? -8.967 9.306 13.055 1.00 84.06 117 SER A C 1
ATOM 861 O O . SER A 1 117 ? -9.865 8.741 13.673 1.00 84.06 117 SER A O 1
ATOM 863 N N . SER A 1 118 ? -8.227 10.273 13.596 1.00 72.38 118 SER A N 1
ATOM 864 C CA . SER A 1 118 ? -8.414 10.801 14.955 1.00 72.38 118 SER A CA 1
ATOM 865 C C . SER A 1 118 ? -9.697 11.640 15.103 1.00 72.38 118 SER A C 1
ATOM 867 O O . SER A 1 118 ? -9.722 12.615 15.845 1.00 72.38 118 SER A O 1
ATOM 869 N N . GLY A 1 119 ? -10.743 11.314 14.349 1.00 65.06 119 GLY A N 1
ATOM 870 C CA . GLY A 1 119 ? -11.973 12.083 14.225 1.00 65.06 119 GLY A CA 1
ATOM 871 C C . GLY A 1 119 ? -13.156 11.148 14.040 1.00 65.06 119 GLY A C 1
ATOM 872 O O . GLY A 1 119 ? -13.650 11.010 12.928 1.00 65.06 119 GLY A O 1
ATOM 873 N N . ASN A 1 120 ? -13.498 10.437 15.114 1.00 47.53 120 ASN A N 1
ATOM 874 C CA . ASN A 1 120 ? -14.868 10.128 15.529 1.00 47.53 120 ASN A CA 1
ATOM 875 C C . ASN A 1 120 ? -14.803 9.460 16.913 1.00 47.53 120 ASN A C 1
ATOM 877 O O . ASN A 1 120 ? -14.980 8.255 17.067 1.00 47.53 120 ASN A O 1
ATOM 881 N N . SER A 1 121 ? -14.499 10.254 17.940 1.00 51.12 121 SER A N 1
ATOM 882 C CA . SER A 1 121 ? -15.232 10.083 19.185 1.00 51.12 121 SER A CA 1
ATOM 883 C C . SER A 1 121 ? -16.612 10.673 18.914 1.00 51.12 121 SER A C 1
ATOM 885 O O . SER A 1 121 ? -16.779 11.893 18.883 1.00 51.12 121 SER A O 1
ATOM 887 N N . ASP A 1 122 ? -17.601 9.812 18.679 1.00 56.44 122 ASP A N 1
ATOM 888 C CA . ASP A 1 122 ? -19.011 10.153 18.881 1.00 56.44 122 ASP A CA 1
ATOM 889 C C . ASP A 1 122 ? -19.253 10.383 20.389 1.00 56.44 122 ASP A C 1
ATOM 891 O O . ASP A 1 122 ? -20.104 9.761 21.018 1.00 56.44 122 ASP A O 1
ATOM 895 N N . ASP A 1 123 ? -18.476 11.281 20.995 1.00 54.97 123 ASP A N 1
ATOM 896 C CA . ASP A 1 123 ? -18.689 11.762 22.343 1.00 54.97 123 ASP A CA 1
ATOM 897 C C . ASP A 1 123 ? -19.654 12.935 22.225 1.00 54.97 123 ASP A C 1
ATOM 899 O O . ASP A 1 123 ? -19.298 14.103 22.384 1.00 54.97 123 ASP A O 1
ATOM 903 N N . SER A 1 124 ? -20.936 12.628 22.060 1.00 56.59 124 SER A N 1
ATOM 904 C CA . SER A 1 124 ? -22.000 13.512 22.537 1.00 56.59 124 SER A CA 1
ATOM 905 C C . SER A 1 124 ? -21.984 13.631 24.076 1.00 56.59 124 SER A C 1
ATOM 907 O O . SER A 1 124 ? -23.041 13.631 24.702 1.00 56.59 124 SER A O 1
ATOM 909 N N . ASN A 1 125 ? -20.797 13.671 24.701 1.00 60.19 125 ASN A N 1
ATOM 910 C CA . ASN A 1 125 ? -20.588 13.902 26.125 1.00 60.19 125 ASN A CA 1
ATOM 911 C C . ASN A 1 125 ? -19.139 14.306 26.494 1.00 60.19 125 ASN A C 1
ATOM 913 O O . ASN A 1 125 ? -18.657 13.960 27.572 1.00 60.19 125 ASN A O 1
ATOM 917 N N . SER A 1 126 ? -18.406 15.029 25.634 1.00 54.19 126 SER A N 1
ATOM 918 C CA . SER A 1 126 ? -17.116 15.618 26.033 1.00 54.19 126 SER A CA 1
ATOM 919 C C . SER A 1 126 ? -17.322 16.789 27.010 1.00 54.19 126 SER A C 1
ATOM 921 O O . SER A 1 126 ? -17.330 17.952 26.616 1.00 54.19 126 SER A O 1
ATOM 923 N N . ILE A 1 127 ? -17.458 16.485 28.304 1.00 58.25 127 ILE A N 1
ATOM 924 C CA . ILE A 1 127 ? -17.318 17.443 29.418 1.00 58.25 127 ILE A CA 1
ATOM 925 C C . ILE A 1 127 ? -15.901 17.319 30.009 1.00 58.25 127 ILE A C 1
ATOM 927 O O . ILE A 1 127 ? -15.698 17.272 31.214 1.00 58.25 127 ILE A O 1
ATOM 931 N N . SER A 1 128 ? -14.874 17.224 29.167 1.00 57.03 128 SER A N 1
ATOM 932 C CA . SER A 1 128 ? -13.485 16.976 29.589 1.00 57.03 128 SER A CA 1
ATOM 933 C C . SER A 1 128 ? -12.723 18.239 30.028 1.00 57.03 128 SER A C 1
ATOM 935 O O . SER A 1 128 ? -11.496 18.248 30.061 1.00 57.03 128 SER A O 1
ATOM 937 N N . GLY A 1 129 ? -13.431 19.313 30.396 1.00 53.22 129 GLY A N 1
ATOM 938 C CA . GLY A 1 129 ? -12.829 20.595 30.786 1.00 53.22 129 GLY A CA 1
ATOM 939 C C . GLY A 1 129 ? -13.503 21.333 31.945 1.00 53.22 129 GLY A C 1
ATOM 940 O O . GLY A 1 129 ? -13.184 22.499 32.154 1.00 53.22 129 GLY A O 1
ATOM 941 N N . LEU A 1 130 ? -14.427 20.705 32.686 1.00 47.50 130 LEU A N 1
ATOM 942 C CA . LEU A 1 130 ? -15.134 21.359 33.802 1.00 47.50 130 LEU A CA 1
ATOM 943 C C . LEU A 1 130 ? -14.856 20.759 35.187 1.00 47.50 130 LEU A C 1
ATOM 945 O O . LEU A 1 130 ? -15.380 21.270 36.167 1.00 47.50 130 LEU A O 1
ATOM 949 N N . GLU A 1 131 ? -13.988 19.760 35.342 1.00 57.75 131 GLU A N 1
ATOM 950 C CA . GLU A 1 131 ? -13.684 19.203 36.675 1.00 57.75 131 GLU A CA 1
ATOM 951 C C . GLU A 1 131 ? -12.623 19.997 37.458 1.00 57.75 131 GLU A C 1
ATOM 953 O O . GLU A 1 131 ? -11.720 19.455 38.085 1.00 57.75 131 GLU A O 1
ATOM 958 N N . SER A 1 132 ? -12.771 21.319 37.467 1.00 55.19 132 SER A N 1
ATOM 959 C CA . SER A 1 132 ? -12.449 22.104 38.663 1.00 55.19 132 SER A CA 1
ATOM 960 C C . SER A 1 132 ? -13.702 22.845 39.128 1.00 55.19 132 SER A C 1
ATOM 962 O O . SER A 1 132 ? -13.685 24.024 39.472 1.00 55.19 132 SER A O 1
ATOM 964 N N . ILE A 1 133 ? -14.847 22.164 39.085 1.00 55.56 133 ILE A N 1
ATOM 965 C CA . ILE A 1 133 ? -15.991 22.557 39.895 1.00 55.56 133 ILE A CA 1
ATOM 966 C C . ILE A 1 133 ? -15.698 21.959 41.264 1.00 55.56 133 ILE A C 1
ATOM 968 O O . ILE A 1 133 ? -15.697 20.742 41.427 1.00 55.56 133 ILE A O 1
ATOM 972 N N . ILE A 1 134 ? -15.375 22.813 42.231 1.00 60.69 134 ILE A N 1
ATOM 973 C CA . ILE A 1 134 ? -15.352 22.434 43.643 1.00 60.69 134 ILE A CA 1
ATOM 974 C C . ILE A 1 134 ? -16.599 21.585 43.933 1.00 60.69 134 ILE A C 1
ATOM 976 O O . ILE A 1 134 ? -17.713 22.011 43.626 1.00 60.69 134 ILE A O 1
ATOM 980 N N . ASP A 1 135 ? -16.395 20.388 44.486 1.00 71.50 135 ASP A N 1
ATOM 981 C CA . ASP A 1 135 ? -17.462 19.435 44.778 1.00 71.50 135 ASP A CA 1
ATOM 982 C C . ASP A 1 135 ? -18.579 20.134 45.570 1.00 71.50 135 ASP A C 1
ATOM 984 O O . ASP A 1 135 ? -18.376 20.596 46.698 1.00 71.50 135 ASP A O 1
ATOM 988 N N . ILE A 1 136 ? -19.756 20.264 44.952 1.00 64.81 136 ILE A N 1
ATOM 989 C CA . ILE A 1 136 ? -20.917 20.938 45.545 1.00 64.81 136 ILE A CA 1
ATOM 990 C C . ILE A 1 136 ? -21.272 20.267 46.878 1.00 64.81 136 ILE A C 1
ATOM 992 O O . ILE A 1 136 ? -21.689 20.956 47.810 1.00 64.81 136 ILE A O 1
ATOM 996 N N . ALA A 1 137 ? -21.030 18.956 47.015 1.00 71.88 137 ALA A N 1
ATOM 997 C CA . ALA A 1 137 ? -21.205 18.252 48.278 1.00 71.88 137 ALA A CA 1
ATOM 998 C C . ALA A 1 137 ? -20.276 18.810 49.367 1.00 71.88 137 ALA A C 1
ATOM 1000 O O . ALA A 1 137 ? -20.740 19.091 50.468 1.00 71.88 137 ALA A O 1
ATOM 1001 N N . SER A 1 138 ? -19.006 19.085 49.048 1.00 75.56 138 SER A N 1
ATOM 1002 C CA . SER A 1 138 ? -18.047 19.675 49.995 1.00 75.56 138 SER A CA 1
ATOM 1003 C C . SER A 1 138 ? -18.418 21.102 50.412 1.00 75.56 138 SER A C 1
ATOM 1005 O O . SER A 1 138 ? -18.294 21.439 51.592 1.00 75.56 138 SER A O 1
ATOM 1007 N N . ILE A 1 139 ? -18.914 21.941 49.490 1.00 80.25 139 ILE A N 1
ATOM 1008 C CA . ILE A 1 139 ? -19.419 23.285 49.840 1.00 80.25 139 ILE A CA 1
ATOM 1009 C C . ILE A 1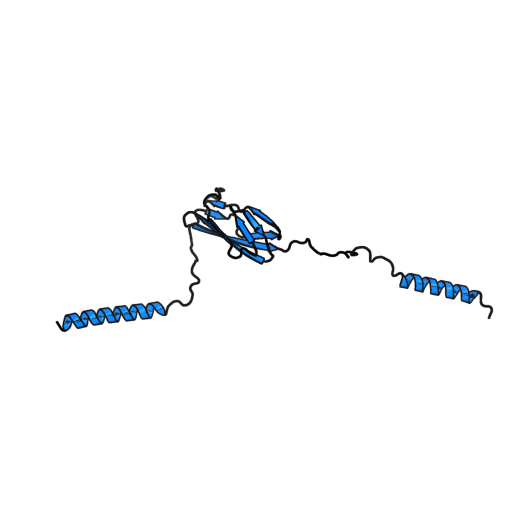 139 ? -20.617 23.171 50.781 1.00 80.25 139 ILE A C 1
ATOM 1011 O O . ILE A 1 139 ? -20.661 23.852 51.805 1.00 80.25 139 ILE A O 1
ATOM 1015 N N . ILE A 1 140 ? -21.586 22.315 50.447 1.00 79.69 140 ILE A N 1
ATOM 1016 C CA . ILE A 1 140 ? -2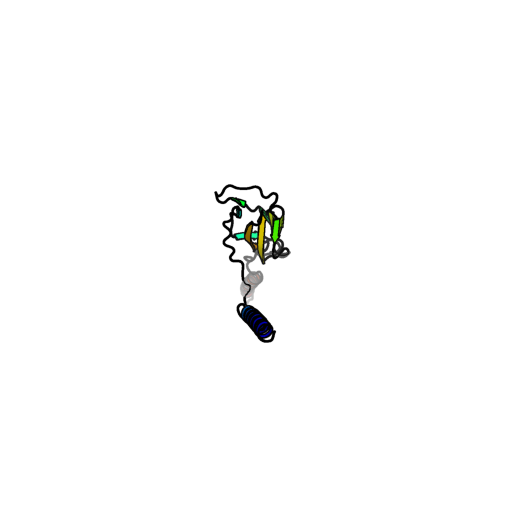2.805 22.146 51.241 1.00 79.69 140 ILE A CA 1
ATOM 1017 C C . ILE A 1 140 ? -22.456 21.643 52.642 1.00 79.69 140 ILE A C 1
ATOM 1019 O O . ILE A 1 140 ? -22.937 22.213 53.619 1.00 79.69 140 ILE A O 1
ATOM 1023 N N . THR A 1 141 ? -21.580 20.642 52.761 1.00 84.00 141 THR A N 1
ATOM 1024 C CA . THR A 1 141 ? -21.128 20.141 54.064 1.00 84.00 141 THR A CA 1
ATOM 1025 C C . THR A 1 141 ? -20.464 21.247 54.884 1.00 84.00 141 THR A C 1
ATOM 1027 O O . THR A 1 141 ? -20.805 21.420 56.051 1.00 84.00 141 THR A O 1
ATOM 1030 N N . ASN A 1 142 ? -19.582 22.053 54.282 1.00 84.00 142 ASN A N 1
ATOM 1031 C CA . ASN A 1 142 ? -18.907 23.144 54.988 1.00 84.00 142 ASN A CA 1
ATOM 1032 C C . ASN A 1 142 ? -19.891 24.231 55.467 1.00 84.00 142 ASN A C 1
ATOM 1034 O O . ASN A 1 142 ? -19.821 24.677 56.611 1.00 84.00 142 ASN A O 1
ATOM 1038 N N . ILE A 1 143 ? -20.857 24.615 54.626 1.00 87.56 143 ILE A N 1
ATOM 1039 C CA . ILE A 1 143 ? -21.882 25.607 54.979 1.00 87.56 143 ILE A CA 1
ATOM 1040 C C . ILE A 1 143 ? -22.785 25.090 56.105 1.00 87.56 143 ILE A C 1
ATOM 1042 O O . ILE A 1 143 ? -23.097 25.848 57.025 1.00 87.56 143 ILE A O 1
ATOM 1046 N N . ILE A 1 144 ? -23.188 23.816 56.065 1.00 88.50 144 ILE A N 1
ATOM 1047 C CA . ILE A 1 144 ? -24.009 23.206 57.120 1.00 88.50 144 ILE A CA 1
ATOM 1048 C C . ILE A 1 144 ? -23.269 23.232 58.462 1.00 88.50 144 ILE A C 1
ATOM 1050 O O . ILE A 1 144 ? -23.859 23.655 59.454 1.00 88.50 144 ILE A O 1
ATOM 1054 N N . GLU A 1 145 ? -21.988 22.858 58.496 1.00 89.88 145 GLU A N 1
ATOM 1055 C CA . GLU A 1 145 ? -21.159 22.902 59.712 1.00 89.88 145 GLU A CA 1
ATOM 1056 C C . GLU A 1 145 ? -21.060 24.323 60.293 1.00 89.88 145 GLU A C 1
ATOM 1058 O O . GLU A 1 145 ? -21.219 24.535 61.500 1.00 89.88 145 GLU A O 1
ATOM 1063 N N . ILE A 1 146 ? -20.869 25.329 59.432 1.00 90.19 146 ILE A N 1
ATOM 1064 C CA . ILE A 1 146 ? -20.822 26.738 59.850 1.00 90.19 146 ILE A CA 1
ATOM 1065 C C . ILE A 1 146 ? -22.168 27.178 60.437 1.00 90.19 146 ILE A C 1
ATOM 1067 O O . ILE A 1 146 ? -22.204 27.776 61.515 1.00 90.19 146 ILE A O 1
ATOM 1071 N N . ILE A 1 147 ? -23.278 26.881 59.757 1.00 89.44 147 ILE A N 1
ATOM 1072 C CA . ILE A 1 147 ? -24.622 27.250 60.219 1.00 89.44 147 ILE A CA 1
ATOM 1073 C C . ILE A 1 147 ? -24.944 26.551 61.542 1.00 89.44 147 ILE A C 1
ATOM 1075 O O . ILE A 1 147 ? -25.433 27.199 62.467 1.00 89.44 147 ILE A O 1
ATOM 1079 N N . PHE A 1 148 ? -24.631 25.261 61.663 1.00 89.56 148 PHE A N 1
ATOM 1080 C CA . PHE A 1 148 ? -24.836 24.492 62.886 1.00 89.56 148 PHE A CA 1
ATOM 1081 C C . PHE A 1 148 ? -24.068 25.104 64.067 1.00 89.56 148 PHE A C 1
ATOM 1083 O O . PHE A 1 148 ? -24.655 25.352 65.120 1.00 89.56 148 PHE A O 1
ATOM 1090 N N . SER A 1 149 ? -22.796 25.464 63.870 1.00 84.50 149 SER A N 1
ATOM 1091 C CA . SER A 1 149 ? -21.974 26.142 64.883 1.00 84.50 149 SER A CA 1
ATOM 1092 C C . SER A 1 149 ? -22.540 27.505 65.307 1.00 84.50 149 SER A C 1
ATOM 1094 O O . SER A 1 149 ? -22.528 27.853 66.490 1.00 84.50 149 SER A O 1
ATOM 1096 N N . ILE A 1 150 ? -23.085 28.278 64.361 1.00 86.81 150 ILE A N 1
ATOM 1097 C CA . ILE A 1 150 ? -23.719 29.570 64.655 1.00 86.81 150 ILE A CA 1
ATOM 1098 C C . ILE A 1 150 ? -25.006 29.370 65.456 1.00 86.81 150 ILE A C 1
ATOM 1100 O O . ILE A 1 150 ? -25.190 30.048 66.462 1.00 86.81 150 ILE A O 1
ATOM 1104 N N . ILE A 1 151 ? -25.876 28.440 65.056 1.00 81.81 151 ILE A N 1
ATOM 1105 C CA . ILE A 1 151 ? -27.154 28.188 65.739 1.00 81.81 151 ILE A CA 1
ATOM 1106 C C . ILE A 1 151 ? -26.919 27.713 67.177 1.00 81.81 151 ILE A C 1
ATOM 1108 O O . ILE A 1 151 ? -27.576 28.215 68.088 1.00 81.81 151 ILE A O 1
ATOM 1112 N N . LEU A 1 152 ? -25.941 26.829 67.408 1.00 76.38 152 LEU A N 1
ATOM 1113 C CA . LEU A 1 152 ? -25.593 26.361 68.755 1.00 76.38 152 LEU A CA 1
ATOM 1114 C C . LEU A 1 152 ? -25.176 27.495 69.710 1.00 76.38 152 LEU A C 1
ATOM 1116 O O . LEU A 1 152 ? -25.347 27.354 70.916 1.00 76.38 152 LEU A O 1
ATOM 1120 N N . ARG A 1 153 ? -24.683 28.639 69.209 1.00 77.06 153 ARG A N 1
ATOM 1121 C CA . ARG A 1 153 ? -24.353 29.811 70.049 1.00 77.06 153 ARG A CA 1
ATOM 1122 C C . ARG A 1 153 ? -25.571 30.592 70.549 1.00 77.06 153 ARG A C 1
ATOM 1124 O O . ARG A 1 153 ? -25.418 31.399 71.460 1.00 77.06 153 ARG A O 1
ATOM 1131 N N . PHE A 1 154 ? -26.748 30.383 69.963 1.00 76.44 154 PHE A N 1
ATOM 1132 C CA . PHE A 1 154 ? -27.989 31.072 70.337 1.00 76.44 154 PHE A CA 1
ATOM 1133 C C . PHE A 1 154 ? -28.947 30.196 71.145 1.00 76.44 154 PHE A C 1
ATOM 1135 O O . PHE A 1 154 ? -30.022 30.661 71.520 1.00 76.44 154 PHE A O 1
ATOM 1142 N N . ILE A 1 155 ? -28.566 28.951 71.434 1.00 71.19 155 ILE A N 1
ATOM 1143 C CA . ILE A 1 155 ? -29.301 28.096 72.362 1.00 71.19 155 ILE A CA 1
ATOM 1144 C C . ILE A 1 155 ? -28.826 28.460 73.779 1.00 71.19 155 ILE A C 1
ATOM 1146 O O . ILE A 1 155 ? -27.660 28.215 74.093 1.00 71.19 155 ILE A O 1
ATOM 1150 N N . PRO A 1 156 ? -29.660 29.085 74.634 1.00 65.81 156 PRO A N 1
ATOM 1151 C CA . PRO A 1 156 ? -29.320 29.238 76.044 1.00 65.81 156 PRO A CA 1
ATOM 1152 C C . PRO A 1 156 ? -29.255 27.845 76.687 1.00 65.81 156 PRO A C 1
ATOM 1154 O O . PRO A 1 156 ? -30.122 27.013 76.417 1.00 65.81 156 PRO A O 1
ATOM 1157 N N . VAL A 1 157 ? -28.207 27.598 77.480 1.00 65.06 157 VAL A N 1
ATOM 1158 C CA . VAL A 1 157 ? -28.005 26.341 78.229 1.00 65.06 157 VAL A CA 1
ATOM 1159 C C . VAL A 1 157 ? -29.176 26.067 79.166 1.00 65.06 157 VAL A C 1
ATOM 1161 O O . VAL A 1 157 ? -29.619 27.030 79.833 1.00 65.06 157 VAL A O 1
#

pLDDT: mean 75.83, std 16.72, range [29.92, 95.06]

Sequence (157 aa):
MKSISIKILKIMLLLVIGICLFSIANKAEATTEQESSAVFSIKEKSLSITVGQSRTLRVVDSKGITISKMGIDWSSNNPDVATVSGGIVRGKSPGTAIISAEKDGYTTSISVRVDPSSGNSDDSNSISGLESIIDIASIITNIIEIIFSIILRFIPV